Protein AF-A0A969TDF5-F1 (afdb_monomer)

Secondary structure (DSSP, 8-state):
-HHHHHHTTSS---TT--HHHHHHHHHHS--TTHHHHHHHHHHHHHHHHSS----HHHHHHHHHHHHHHHHT-

Radius of gyration: 12.1 Å; Cα contacts (8 Å, |Δi|>4): 50; chains: 1; bounding box: 28×18×31 Å

Sequence (73 aa):
MLKLLDERRIVPTQLSLTDEEYRRSLLKISVAPLNSYELLLSIHQRLCFSQAEADRALFEECEQAYQKIKNQS

Structure (mmCIF, N/CA/C/O backbone):
data_AF-A0A969TDF5-F1
#
_entry.id   AF-A0A969TDF5-F1
#
loop_
_atom_site.group_PDB
_atom_site.id
_atom_site.type_symbol
_atom_site.label_atom_id
_atom_site.label_alt_id
_atom_site.label_comp_id
_atom_site.label_asym_id
_atom_site.label_entity_id
_atom_site.label_seq_id
_atom_site.pdbx_PDB_ins_code
_atom_site.Cartn_x
_atom_site.Cartn_y
_atom_site.Cartn_z
_atom_site.occupancy
_atom_site.B_iso_or_equiv
_atom_site.auth_seq_id
_atom_site.auth_comp_id
_atom_site.auth_asym_id
_atom_site.auth_atom_id
_atom_site.pdbx_PDB_model_num
ATOM 1 N N . MET A 1 1 ? 1.751 9.622 -0.009 1.00 63.41 1 MET A N 1
ATOM 2 C CA . MET A 1 1 ? 1.267 8.494 0.813 1.00 63.41 1 MET A CA 1
ATOM 3 C C . MET A 1 1 ? 1.765 8.571 2.252 1.00 63.41 1 MET A C 1
ATOM 5 O O . MET A 1 1 ? 0.953 8.887 3.105 1.00 63.41 1 MET A O 1
ATOM 9 N N . LEU A 1 2 ? 3.058 8.350 2.536 1.00 62.34 2 LEU A N 1
ATOM 10 C CA . LEU A 1 2 ? 3.600 8.387 3.910 1.00 62.34 2 LEU A CA 1
ATOM 11 C C . LEU A 1 2 ? 3.316 9.720 4.622 1.00 62.34 2 LEU A C 1
ATOM 13 O O . LEU A 1 2 ? 2.897 9.732 5.771 1.00 62.34 2 LEU A O 1
ATOM 17 N N . LYS A 1 3 ? 3.391 10.836 3.887 1.00 61.97 3 LYS A N 1
ATOM 18 C CA . LYS A 1 3 ? 2.969 12.156 4.375 1.00 61.97 3 LYS A CA 1
ATOM 19 C C . LYS A 1 3 ? 1.494 12.212 4.813 1.00 61.97 3 LYS A C 1
ATOM 21 O O . LYS A 1 3 ? 1.196 12.812 5.828 1.00 61.97 3 LYS A O 1
ATOM 26 N N . LEU A 1 4 ? 0.579 11.550 4.098 1.00 65.00 4 LEU A N 1
ATOM 27 C CA . LEU A 1 4 ? -0.850 11.519 4.451 1.00 65.00 4 LEU A CA 1
ATOM 28 C C . LEU A 1 4 ? -1.101 10.674 5.715 1.00 65.00 4 LEU A C 1
ATOM 30 O O . LEU A 1 4 ? -1.997 10.972 6.499 1.00 65.00 4 LEU A O 1
ATOM 34 N N . LEU A 1 5 ? -0.315 9.609 5.907 1.00 65.94 5 LEU A N 1
ATOM 35 C CA . LEU A 1 5 ? -0.338 8.793 7.124 1.00 65.94 5 LEU A CA 1
ATOM 36 C C . LEU A 1 5 ? 0.152 9.584 8.341 1.00 65.94 5 LEU A C 1
ATOM 38 O O . LEU A 1 5 ? -0.476 9.516 9.399 1.00 65.94 5 LEU A O 1
ATOM 42 N N . ASP A 1 6 ? 1.220 10.359 8.162 1.00 66.62 6 ASP A N 1
ATOM 43 C CA . ASP A 1 6 ? 1.769 11.254 9.179 1.00 66.62 6 ASP A CA 1
ATOM 44 C C . ASP A 1 6 ? 0.815 12.397 9.531 1.00 66.62 6 ASP A C 1
ATOM 46 O O . ASP A 1 6 ? 0.487 12.598 10.699 1.00 66.62 6 ASP A O 1
ATOM 50 N N . GLU A 1 7 ? 0.278 13.080 8.516 1.00 69.38 7 GLU A N 1
ATOM 51 C CA . GLU A 1 7 ?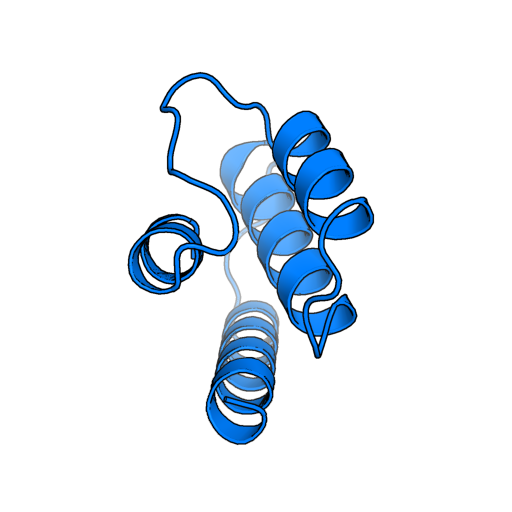 -0.706 14.158 8.670 1.00 69.38 7 GLU A CA 1
ATOM 52 C C . GLU A 1 7 ? -1.957 13.679 9.425 1.00 69.38 7 GLU A C 1
ATOM 54 O O . GLU A 1 7 ? -2.546 14.434 10.200 1.00 69.38 7 GLU A O 1
ATOM 59 N N . ARG A 1 8 ? -2.342 12.406 9.255 1.00 70.00 8 ARG A N 1
ATOM 60 C CA . ARG A 1 8 ? -3.464 11.775 9.970 1.00 70.00 8 ARG A CA 1
ATOM 61 C C . ARG A 1 8 ? -3.081 11.144 11.311 1.00 70.00 8 ARG A C 1
ATOM 63 O O . ARG A 1 8 ? -3.943 10.561 11.961 1.00 70.00 8 ARG A O 1
ATOM 70 N N . ARG A 1 9 ? -1.814 11.250 11.732 1.00 68.00 9 ARG A N 1
ATOM 71 C CA . ARG A 1 9 ? -1.250 10.623 12.944 1.00 68.00 9 ARG A CA 1
ATOM 72 C C . ARG A 1 9 ? -1.496 9.114 13.030 1.00 68.00 9 ARG A C 1
ATOM 74 O O . ARG A 1 9 ? -1.557 8.555 14.121 1.00 68.00 9 ARG A O 1
ATOM 81 N N . ILE A 1 10 ? -1.644 8.463 11.878 1.00 66.31 10 ILE A N 1
ATOM 82 C CA . ILE A 1 10 ? -1.884 7.023 11.787 1.00 66.31 10 ILE A CA 1
ATOM 83 C C . ILE A 1 10 ? -0.583 6.273 12.033 1.00 66.31 10 ILE A C 1
ATOM 85 O O . ILE A 1 10 ? -0.560 5.349 12.825 1.00 66.31 10 ILE A O 1
ATOM 89 N N . VAL A 1 11 ? 0.513 6.687 11.405 1.00 62.94 11 VAL A N 1
ATOM 90 C CA . VAL A 1 11 ? 1.863 6.233 11.748 1.00 62.94 11 VAL A CA 1
ATOM 91 C C . VAL A 1 11 ? 2.740 7.479 11.691 1.00 62.94 11 VAL A C 1
ATOM 93 O O . VAL A 1 11 ? 2.757 8.123 10.640 1.00 62.94 11 VAL A O 1
ATOM 96 N N . PRO A 1 12 ? 3.423 7.871 12.782 1.00 60.16 12 PRO A N 1
ATOM 97 C CA . PRO A 1 12 ? 4.345 8.996 12.722 1.00 60.16 12 PRO A CA 1
ATOM 98 C C . PRO A 1 12 ? 5.439 8.677 11.702 1.00 60.16 12 PRO A C 1
ATOM 100 O O . PRO A 1 12 ? 6.041 7.602 11.756 1.00 60.16 12 PRO A O 1
ATOM 103 N N . THR A 1 13 ? 5.695 9.597 10.770 1.00 55.25 13 THR A N 1
ATOM 104 C CA . THR A 1 13 ? 6.784 9.466 9.797 1.00 55.25 13 THR A CA 1
ATOM 105 C C . THR A 1 13 ? 8.129 9.500 10.498 1.00 55.25 13 THR A C 1
ATOM 107 O O . THR A 1 13 ? 8.795 10.522 10.622 1.00 55.25 13 THR A O 1
ATOM 110 N N . GLN A 1 14 ? 8.568 8.332 10.943 1.00 56.12 14 GLN A N 1
ATOM 111 C CA . GLN A 1 14 ? 9.970 8.085 11.202 1.00 56.12 14 GLN A CA 1
ATOM 112 C C . GLN A 1 14 ? 10.632 7.786 9.861 1.00 56.12 14 GLN A C 1
ATOM 114 O O . GLN A 1 14 ? 10.306 6.801 9.201 1.00 56.12 14 GLN A O 1
ATOM 119 N N . LEU A 1 15 ? 11.571 8.651 9.468 1.00 55.25 15 LEU A N 1
ATOM 120 C CA . LEU A 1 15 ? 12.378 8.538 8.245 1.00 55.25 15 LEU A CA 1
ATOM 121 C C . LEU A 1 15 ? 13.154 7.207 8.136 1.00 55.25 15 LEU A C 1
ATOM 123 O O . LEU A 1 15 ? 13.732 6.932 7.091 1.00 55.25 15 LEU A O 1
ATOM 127 N N . SER A 1 16 ? 13.187 6.397 9.199 1.00 58.47 16 SER A N 1
ATOM 128 C CA . SER A 1 16 ? 13.902 5.124 9.275 1.00 58.47 16 SER A CA 1
ATOM 129 C C . SER A 1 16 ? 13.035 3.878 9.084 1.00 58.47 16 SER A C 1
ATOM 131 O O . SER A 1 16 ? 13.599 2.789 9.058 1.00 58.47 16 SER A O 1
ATOM 133 N N . LEU A 1 17 ? 11.702 3.988 9.013 1.00 65.19 17 LEU A N 1
ATOM 134 C CA . LEU A 1 17 ? 10.859 2.798 8.867 1.00 65.19 17 LEU A CA 1
ATOM 135 C C . LEU A 1 17 ? 10.914 2.286 7.431 1.00 65.19 17 LEU A C 1
ATOM 137 O O . LEU A 1 17 ? 10.579 2.996 6.484 1.00 65.19 17 LEU A O 1
ATOM 141 N N . THR A 1 18 ? 11.283 1.022 7.294 1.00 71.81 18 THR A N 1
ATOM 142 C CA . THR A 1 18 ? 11.096 0.260 6.064 1.00 71.81 18 THR A CA 1
ATOM 143 C C . THR A 1 18 ? 9.606 0.042 5.804 1.00 71.81 18 THR A C 1
ATOM 145 O O . THR A 1 18 ? 8.778 0.046 6.720 1.00 71.81 18 THR A O 1
ATOM 148 N N . ASP A 1 19 ? 9.247 -0.218 4.551 1.00 70.75 19 ASP A N 1
ATOM 149 C CA . ASP A 1 19 ? 7.852 -0.472 4.183 1.00 70.75 19 ASP A CA 1
ATOM 150 C C . ASP A 1 19 ? 7.250 -1.675 4.937 1.00 70.75 19 ASP A C 1
ATOM 152 O O . ASP A 1 19 ? 6.078 -1.667 5.305 1.00 70.75 19 ASP A O 1
ATOM 156 N N . GLU A 1 20 ? 8.052 -2.698 5.251 1.00 72.94 20 GLU A N 1
ATOM 157 C CA . GLU A 1 20 ? 7.632 -3.826 6.097 1.00 72.94 20 GLU A CA 1
ATOM 158 C C . GLU A 1 20 ? 7.247 -3.368 7.514 1.00 72.94 20 GLU A C 1
ATOM 160 O O . GLU A 1 20 ? 6.235 -3.806 8.067 1.00 72.94 20 GLU A O 1
ATOM 165 N N . GLU A 1 21 ? 8.027 -2.466 8.107 1.00 77.62 21 GLU A N 1
ATOM 166 C CA . GLU A 1 21 ? 7.761 -1.928 9.442 1.00 77.62 21 GLU A CA 1
ATOM 167 C C . GLU A 1 21 ? 6.543 -0.998 9.445 1.00 77.62 21 GLU A C 1
ATOM 169 O O . GLU A 1 21 ? 5.752 -1.015 10.395 1.00 77.62 21 GLU A O 1
ATOM 174 N N . TYR A 1 22 ? 6.325 -0.264 8.352 1.00 74.44 22 TYR A N 1
ATOM 175 C CA . TYR A 1 22 ? 5.092 0.486 8.124 1.00 74.44 22 TYR A CA 1
ATOM 176 C C . TYR A 1 22 ? 3.871 -0.432 8.055 1.00 74.44 22 TYR A C 1
ATOM 178 O O . TYR A 1 22 ? 2.883 -0.183 8.748 1.00 74.44 22 TYR A O 1
ATOM 186 N N . ARG A 1 23 ? 3.942 -1.536 7.297 1.00 76.06 23 ARG A N 1
ATOM 187 C CA . ARG A 1 23 ? 2.851 -2.524 7.220 1.00 76.06 23 ARG A CA 1
ATOM 188 C C . ARG A 1 23 ? 2.519 -3.095 8.595 1.00 76.06 23 ARG A C 1
ATOM 190 O O . ARG A 1 23 ? 1.360 -3.124 8.998 1.00 76.06 23 ARG A O 1
ATOM 197 N N . ARG A 1 24 ? 3.541 -3.503 9.353 1.00 81.81 24 ARG A N 1
ATOM 198 C CA . ARG A 1 24 ? 3.365 -4.017 10.722 1.00 81.81 24 ARG A CA 1
ATOM 199 C C . ARG A 1 24 ? 2.762 -2.979 11.661 1.00 81.81 24 ARG A C 1
ATOM 201 O O . ARG A 1 24 ? 2.026 -3.354 12.567 1.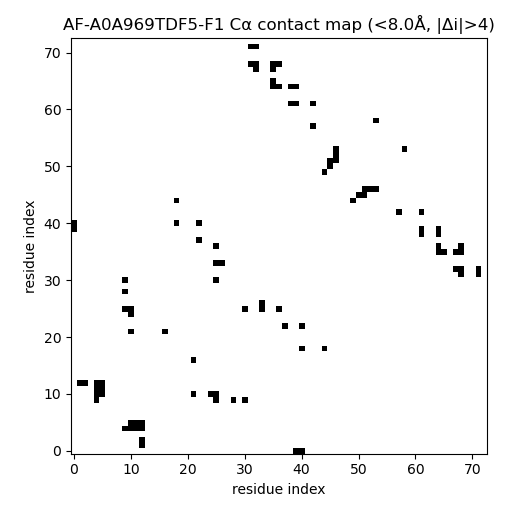00 81.81 24 ARG A O 1
ATOM 208 N N . SER A 1 25 ? 3.072 -1.702 11.464 1.00 79.62 25 SER A N 1
ATOM 209 C CA . SER A 1 25 ? 2.476 -0.612 12.237 1.00 79.62 25 SER A CA 1
ATOM 210 C C . SER A 1 25 ? 1.003 -0.425 11.881 1.00 79.62 25 SER A C 1
ATOM 212 O O . SER A 1 25 ? 0.183 -0.346 12.788 1.00 79.62 25 SER A O 1
ATOM 214 N N . LEU A 1 26 ? 0.638 -0.472 10.595 1.00 77.44 26 LEU A N 1
ATOM 215 C CA . LEU A 1 26 ? -0.764 -0.428 10.160 1.00 77.44 26 LEU A CA 1
ATOM 216 C C . LEU A 1 26 ? -1.593 -1.574 10.755 1.00 77.44 26 LEU A C 1
ATOM 218 O O . LEU A 1 26 ? -2.698 -1.333 11.217 1.00 77.44 26 LEU A O 1
ATOM 222 N N . LEU A 1 27 ? -1.046 -2.793 10.835 1.00 77.56 27 LEU A N 1
ATOM 223 C CA . LEU A 1 27 ? -1.733 -3.939 11.455 1.00 77.56 27 LEU A CA 1
ATOM 224 C C . LEU A 1 27 ? -1.977 -3.774 12.964 1.00 77.56 27 LEU A C 1
ATOM 226 O O . LEU A 1 27 ? -2.862 -4.419 13.522 1.00 77.56 27 LEU A O 1
ATOM 230 N N . LYS A 1 28 ? -1.183 -2.941 13.642 1.00 79.25 28 LYS A N 1
ATOM 231 C CA . LYS A 1 28 ? -1.307 -2.689 15.087 1.00 79.25 28 LYS A CA 1
ATOM 232 C C . LYS A 1 28 ? -2.294 -1.575 15.416 1.00 79.25 28 LYS A C 1
ATOM 234 O O . LYS A 1 28 ? -2.619 -1.384 16.585 1.00 79.25 28 LYS A O 1
ATOM 239 N N . ILE A 1 29 ? -2.740 -0.823 14.415 1.00 73.69 29 ILE A N 1
ATOM 240 C CA . ILE A 1 29 ? -3.561 0.368 14.595 1.00 73.69 29 ILE A CA 1
ATOM 241 C C . ILE A 1 29 ? -4.889 0.087 13.902 1.00 73.69 29 ILE A C 1
ATOM 243 O O . ILE A 1 29 ? -4.919 -0.358 12.761 1.00 73.69 29 ILE A O 1
ATOM 247 N N . SER A 1 30 ? -6.005 0.307 14.597 1.00 74.44 30 SER A N 1
ATOM 248 C CA . SER A 1 30 ? -7.345 0.044 14.059 1.00 74.44 30 SER A CA 1
ATOM 249 C C . SER A 1 30 ? -7.741 1.106 13.024 1.00 74.44 30 SER A C 1
ATOM 251 O O . SER A 1 30 ? -8.636 1.915 13.265 1.00 74.44 30 SER A O 1
ATOM 253 N N . VAL A 1 31 ? -7.049 1.134 11.884 1.00 76.75 31 VAL A N 1
ATOM 254 C CA . VAL A 1 31 ? -7.314 2.056 10.780 1.00 76.75 31 VAL A CA 1
ATOM 255 C C . VAL A 1 31 ? -8.228 1.436 9.738 1.00 76.75 31 VAL A C 1
ATOM 257 O O . VAL A 1 31 ? -8.052 0.290 9.324 1.00 76.75 31 VAL A O 1
ATOM 260 N N . ALA A 1 32 ? -9.199 2.222 9.285 1.00 81.19 32 ALA A N 1
ATOM 261 C CA . ALA A 1 32 ? -10.114 1.848 8.222 1.00 81.19 32 ALA A CA 1
ATOM 262 C C . ALA A 1 32 ? -10.040 2.879 7.079 1.00 81.19 32 ALA A C 1
ATOM 264 O O . ALA A 1 32 ? -9.973 4.079 7.356 1.00 81.19 32 ALA A O 1
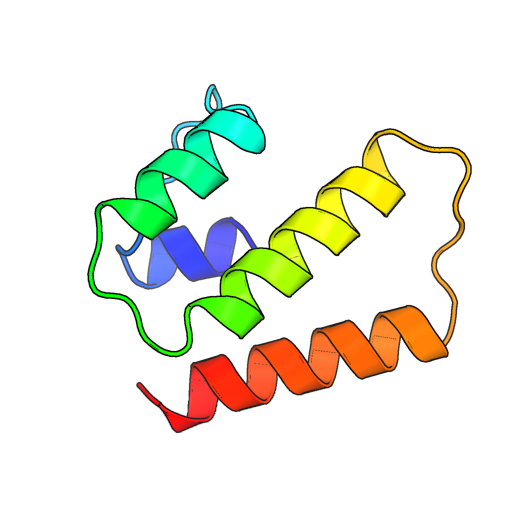ATOM 265 N N . PRO A 1 33 ? -10.010 2.440 5.806 1.00 86.69 33 PRO A N 1
ATOM 266 C CA . PRO A 1 33 ? -9.987 1.051 5.354 1.00 86.69 33 PRO A CA 1
ATOM 267 C C . PRO A 1 33 ? -8.542 0.535 5.209 1.00 86.69 33 PRO A C 1
ATOM 269 O O . PRO A 1 33 ? -7.794 1.004 4.350 1.00 86.69 33 PRO A O 1
ATOM 272 N N . LEU A 1 34 ? -8.153 -0.457 6.025 1.00 85.69 34 LEU A N 1
ATOM 273 C CA . LEU A 1 34 ? -6.792 -1.025 6.066 1.00 85.69 34 LEU A CA 1
ATOM 274 C C . LEU A 1 34 ? -6.264 -1.432 4.679 1.00 85.69 34 LEU A C 1
ATOM 276 O O . LEU A 1 34 ? -5.142 -1.085 4.319 1.00 85.69 34 LEU A O 1
ATOM 280 N N . ASN A 1 35 ? -7.106 -2.075 3.864 1.00 89.25 35 ASN A N 1
ATOM 281 C CA . ASN A 1 35 ? -6.743 -2.545 2.524 1.00 89.25 35 ASN A CA 1
ATOM 282 C C . ASN A 1 35 ? -6.248 -1.430 1.586 1.00 89.25 35 ASN A C 1
ATOM 284 O O . ASN A 1 35 ? -5.423 -1.670 0.711 1.00 89.25 35 ASN A O 1
ATOM 288 N N . SER A 1 36 ? -6.743 -0.205 1.757 1.00 90.75 36 SER A N 1
ATOM 289 C CA . SER A 1 36 ? -6.380 0.922 0.901 1.00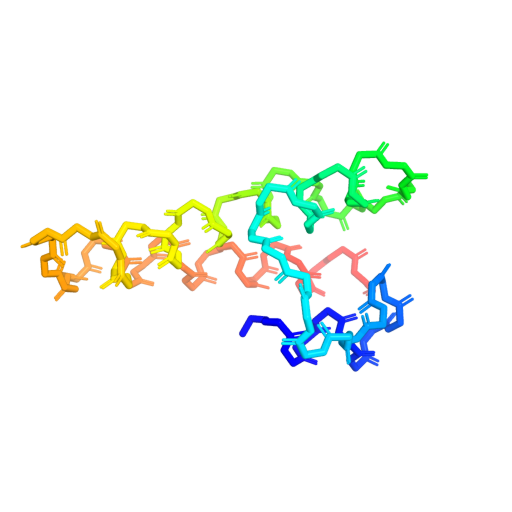 90.75 36 SER A CA 1
ATOM 290 C C . SER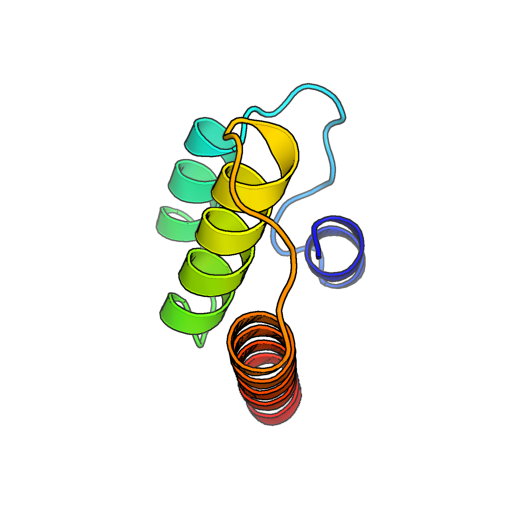 A 1 36 ? -5.002 1.450 1.286 1.00 90.75 36 SER A C 1
ATOM 292 O O . SER A 1 36 ? -4.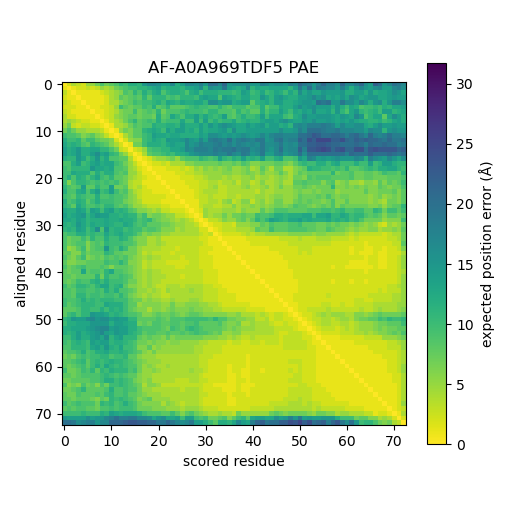232 1.853 0.421 1.00 90.75 36 SER A O 1
ATOM 294 N N . TYR A 1 37 ? -4.653 1.376 2.572 1.00 87.81 37 TYR A N 1
ATOM 295 C CA . TYR A 1 37 ? -3.311 1.690 3.046 1.00 87.81 37 TYR A CA 1
ATOM 296 C C . TYR A 1 37 ? -2.288 0.627 2.626 1.00 87.81 37 TYR A C 1
ATOM 298 O O . TYR A 1 37 ? -1.201 0.982 2.175 1.00 87.81 37 TYR A O 1
ATOM 306 N N . GLU A 1 38 ? -2.643 -0.657 2.709 1.00 88.00 38 GLU A N 1
ATOM 307 C CA . GLU A 1 38 ? -1.791 -1.756 2.235 1.00 88.00 38 GLU A CA 1
ATOM 308 C C . GLU A 1 38 ? -1.549 -1.690 0.724 1.00 88.00 38 GLU A C 1
ATOM 310 O O . GLU A 1 38 ? -0.412 -1.850 0.277 1.00 88.00 38 GLU A O 1
ATOM 315 N N . LEU A 1 39 ? -2.591 -1.388 -0.061 1.00 91.25 39 LEU A N 1
ATOM 316 C CA . LEU A 1 39 ? -2.470 -1.221 -1.508 1.00 91.25 39 LEU A CA 1
ATOM 317 C C . LEU A 1 39 ? -1.481 -0.104 -1.852 1.00 91.25 39 LEU A C 1
ATOM 319 O O . LEU A 1 39 ? -0.537 -0.337 -2.605 1.00 91.25 39 LEU A O 1
ATOM 323 N N . LEU A 1 40 ? -1.640 1.080 -1.256 1.00 90.88 40 LEU A N 1
ATOM 324 C CA . LEU A 1 40 ? -0.738 2.204 -1.516 1.00 90.88 40 LEU A CA 1
ATOM 325 C C . LEU A 1 40 ? 0.718 1.875 -1.148 1.00 90.88 40 LEU A C 1
ATOM 327 O O . LEU A 1 40 ? 1.632 2.243 -1.888 1.00 90.88 40 LEU A O 1
ATOM 331 N N . LEU A 1 41 ? 0.938 1.148 -0.048 1.00 88.56 41 LEU A N 1
ATOM 332 C CA . LEU A 1 41 ? 2.270 0.704 0.362 1.00 88.56 41 LEU A CA 1
ATOM 333 C C . LEU A 1 41 ? 2.874 -0.290 -0.642 1.00 88.56 41 LEU A C 1
ATOM 335 O O . LEU A 1 41 ? 4.037 -0.159 -1.014 1.00 88.56 41 LEU A O 1
ATOM 339 N N . SER A 1 42 ? 2.082 -1.249 -1.125 1.00 88.19 42 SER A N 1
ATOM 340 C CA . SER A 1 42 ? 2.539 -2.214 -2.133 1.00 88.19 42 SER A CA 1
ATOM 341 C C . SER A 1 42 ? 2.908 -1.539 -3.460 1.00 88.19 42 SER A C 1
ATOM 343 O O . SER A 1 42 ? 3.907 -1.896 -4.087 1.00 88.19 42 SER A O 1
ATOM 345 N N . ILE A 1 43 ? 2.153 -0.510 -3.860 1.00 90.12 43 ILE A N 1
ATOM 346 C CA . ILE A 1 4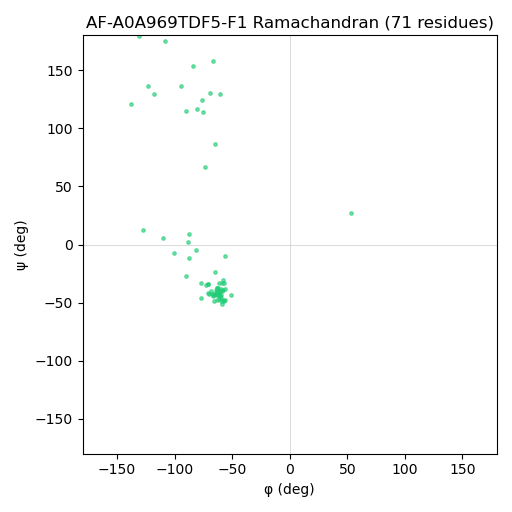3 ? 2.445 0.274 -5.060 1.00 90.12 43 ILE A CA 1
ATOM 347 C C . ILE A 1 43 ? 3.737 1.077 -4.872 1.00 90.12 43 ILE A C 1
ATOM 349 O O . ILE A 1 43 ? 4.576 1.088 -5.772 1.00 90.12 43 ILE A O 1
ATOM 353 N N . HIS A 1 44 ? 3.944 1.690 -3.701 1.00 87.50 44 HIS A N 1
ATOM 354 C CA . HIS A 1 44 ? 5.200 2.375 -3.381 1.00 87.50 44 HIS A CA 1
ATOM 355 C C . HIS A 1 44 ? 6.402 1.431 -3.490 1.00 87.50 44 HIS A C 1
ATOM 357 O O . HIS A 1 44 ? 7.359 1.743 -4.197 1.00 87.50 44 HIS A O 1
ATOM 363 N N . GLN A 1 45 ? 6.312 0.246 -2.878 1.00 86.12 45 GLN A N 1
ATOM 364 C CA . GLN A 1 45 ? 7.362 -0.768 -2.954 1.00 86.12 45 GLN A CA 1
ATOM 365 C C . GLN A 1 45 ? 7.691 -1.145 -4.399 1.00 86.12 45 GLN A C 1
ATOM 367 O O . GLN A 1 45 ? 8.856 -1.182 -4.792 1.00 86.12 45 GLN A O 1
ATOM 372 N N . ARG A 1 46 ? 6.655 -1.405 -5.203 1.00 87.38 46 ARG A N 1
ATOM 373 C CA . ARG A 1 46 ? 6.803 -1.781 -6.609 1.00 87.38 46 ARG A CA 1
ATOM 374 C C . ARG A 1 46 ? 7.477 -0.669 -7.419 1.00 87.38 46 ARG A C 1
ATOM 376 O O . ARG A 1 46 ? 8.378 -0.976 -8.190 1.00 87.38 46 ARG A O 1
ATOM 383 N N . LEU A 1 47 ? 7.107 0.595 -7.227 1.00 87.94 47 LEU A N 1
ATOM 384 C CA . LEU A 1 47 ? 7.717 1.715 -7.957 1.00 87.94 47 LEU A CA 1
ATOM 385 C C . LEU A 1 47 ? 9.150 2.033 -7.502 1.00 87.94 47 LEU A C 1
ATOM 387 O O . LEU A 1 47 ? 9.970 2.440 -8.319 1.00 87.94 47 LEU A O 1
ATOM 391 N N . CYS A 1 48 ? 9.462 1.877 -6.214 1.00 84.94 48 CYS A N 1
ATOM 392 C CA . CYS A 1 48 ? 10.766 2.264 -5.667 1.00 84.94 48 CYS A CA 1
ATOM 393 C C . CYS A 1 48 ? 11.815 1.147 -5.704 1.00 84.94 48 CYS A C 1
ATOM 395 O O . CYS A 1 48 ? 13.007 1.445 -5.756 1.00 84.94 48 CYS A O 1
ATOM 397 N N . PHE A 1 49 ? 11.397 -0.121 -5.672 1.00 85.50 49 PHE A N 1
ATOM 398 C CA . PHE A 1 49 ? 12.303 -1.263 -5.496 1.00 85.50 49 PHE A CA 1
ATOM 399 C C . PHE A 1 49 ? 12.157 -2.349 -6.568 1.00 85.50 49 PHE A C 1
ATOM 401 O O . PHE A 1 49 ? 12.700 -3.443 -6.416 1.00 85.50 49 PHE A O 1
ATOM 408 N N . SER A 1 50 ? 11.451 -2.071 -7.665 1.00 84.81 50 SER A N 1
ATOM 409 C CA . SER A 1 50 ? 11.403 -2.957 -8.833 1.00 84.81 50 SER A CA 1
ATOM 410 C C . SER A 1 50 ? 11.656 -2.185 -10.132 1.00 84.81 50 SER A C 1
ATOM 412 O O . SER A 1 50 ? 11.865 -0.977 -10.113 1.00 84.81 50 SER A O 1
ATOM 414 N N . GLN A 1 51 ? 11.642 -2.886 -11.268 1.00 85.38 51 GLN A N 1
ATOM 415 C CA . GLN A 1 51 ? 11.706 -2.276 -12.605 1.00 85.38 51 GLN A CA 1
ATOM 416 C C . GLN A 1 51 ? 10.319 -1.893 -13.153 1.00 85.38 51 GLN A C 1
ATOM 418 O O . GLN A 1 51 ? 10.184 -1.592 -14.335 1.00 85.38 51 GLN A O 1
ATOM 423 N N . ALA A 1 52 ? 9.268 -1.963 -12.332 1.00 85.19 52 ALA A N 1
ATOM 424 C CA . ALA A 1 52 ? 7.925 -1.613 -12.762 1.00 85.19 52 ALA A CA 1
ATOM 425 C C . ALA A 1 52 ? 7.799 -0.107 -13.022 1.00 85.19 52 ALA A C 1
ATOM 427 O O . ALA A 1 52 ? 8.122 0.713 -12.164 1.00 85.19 52 ALA A O 1
ATOM 428 N N . GLU A 1 53 ? 7.252 0.241 -14.180 1.00 87.94 53 GLU A N 1
ATOM 429 C CA . GLU A 1 53 ? 6.917 1.619 -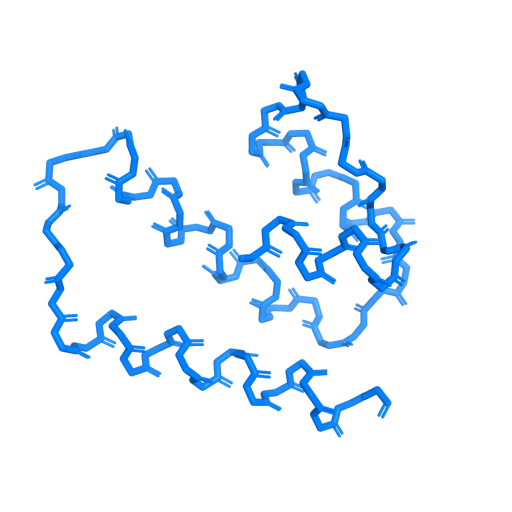14.517 1.00 87.94 53 GLU A CA 1
ATOM 430 C C . GLU A 1 53 ? 5.542 2.007 -13.964 1.00 87.94 53 GLU A C 1
ATOM 432 O O . GLU A 1 53 ? 4.660 1.167 -13.756 1.00 87.94 53 GLU A O 1
ATOM 437 N N . ALA A 1 54 ? 5.363 3.305 -13.723 1.00 89.25 54 ALA A N 1
ATOM 438 C CA . ALA A 1 54 ? 4.057 3.859 -13.416 1.00 89.25 54 ALA A CA 1
ATOM 439 C C . ALA A 1 54 ? 3.234 3.938 -14.707 1.00 89.25 54 ALA A C 1
ATOM 441 O O . ALA A 1 54 ? 3.559 4.710 -15.609 1.00 89.25 54 ALA A O 1
ATOM 442 N N . ASP A 1 55 ? 2.160 3.158 -14.777 1.00 92.25 55 ASP A N 1
ATOM 443 C CA . ASP A 1 55 ? 1.188 3.214 -15.861 1.00 92.25 55 ASP A CA 1
ATOM 444 C C . ASP A 1 55 ? -0.143 3.823 -15.392 1.00 92.25 55 ASP A C 1
ATOM 446 O O . ASP A 1 55 ? -0.353 4.156 -14.219 1.00 92.25 55 ASP A O 1
ATOM 450 N N . ARG A 1 56 ? -1.057 4.000 -16.346 1.00 93.38 56 ARG A N 1
ATOM 451 C CA . ARG A 1 56 ? -2.371 4.586 -16.084 1.00 93.38 56 ARG A CA 1
ATOM 452 C C . ARG A 1 56 ? -3.207 3.744 -15.117 1.00 93.38 56 ARG A C 1
ATOM 454 O O . ARG A 1 56 ? -3.903 4.318 -14.287 1.00 93.38 56 ARG A O 1
ATOM 461 N N . ALA A 1 57 ? -3.134 2.418 -15.207 1.00 92.69 57 ALA A N 1
ATOM 462 C CA . ALA A 1 57 ? -3.914 1.535 -14.345 1.00 92.69 57 ALA A CA 1
ATOM 463 C C . ALA A 1 57 ? -3.453 1.659 -12.886 1.00 92.69 57 ALA A C 1
ATOM 465 O O . ALA A 1 57 ? -4.269 1.832 -11.985 1.00 92.69 57 ALA A O 1
ATOM 466 N N . LEU A 1 58 ? -2.139 1.682 -12.664 1.00 92.19 58 LEU A N 1
ATOM 467 C CA . LEU A 1 58 ? -1.535 1.869 -11.349 1.00 92.19 58 LEU A CA 1
ATOM 468 C C . LEU A 1 58 ? -1.869 3.247 -10.755 1.00 92.19 58 LEU A C 1
ATOM 470 O O . LEU A 1 58 ? -2.115 3.361 -9.550 1.00 92.19 58 LEU A O 1
ATOM 474 N N . PHE A 1 59 ? -1.919 4.292 -11.587 1.00 91.44 59 PHE A N 1
ATOM 475 C CA . PHE A 1 59 ? -2.385 5.615 -11.164 1.00 91.44 59 PHE A CA 1
ATOM 476 C C . PHE A 1 59 ? -3.856 5.592 -10.722 1.00 91.44 59 PHE A C 1
ATOM 478 O O . PHE A 1 59 ? -4.180 6.096 -9.645 1.00 91.44 59 PHE A O 1
ATOM 485 N N . GLU A 1 60 ? -4.737 4.983 -11.516 1.00 95.00 60 GLU A N 1
ATOM 486 C CA . GLU A 1 60 ? -6.167 4.869 -11.206 1.00 95.00 60 GLU A CA 1
ATOM 487 C C . GLU A 1 60 ? -6.402 4.040 -9.927 1.00 95.00 60 GLU A C 1
ATOM 489 O O . GLU A 1 60 ? -7.204 4.429 -9.075 1.00 95.00 60 GLU A O 1
ATOM 494 N N . GLU A 1 61 ? -5.651 2.953 -9.724 1.00 93.31 61 GLU A N 1
ATOM 495 C CA . GLU A 1 61 ? -5.675 2.165 -8.483 1.00 93.31 61 GLU A CA 1
ATOM 496 C C . GLU A 1 61 ? -5.253 2.994 -7.261 1.00 93.31 61 GLU A C 1
ATOM 498 O O . GLU A 1 61 ? -5.917 2.952 -6.217 1.00 93.31 61 GLU A O 1
ATOM 503 N N . CYS A 1 62 ? -4.186 3.792 -7.388 1.00 93.00 62 CYS A N 1
ATOM 504 C CA . CYS A 1 62 ? -3.762 4.714 -6.335 1.00 93.00 62 CYS A CA 1
ATOM 505 C C . CYS A 1 62 ? -4.863 5.718 -5.996 1.00 93.00 62 CYS A C 1
ATOM 507 O O . CYS A 1 62 ? -5.175 5.925 -4.820 1.00 93.00 62 CYS A O 1
ATOM 509 N N . GLU A 1 63 ? -5.449 6.354 -7.010 1.00 93.62 63 GLU A N 1
ATOM 510 C CA . GLU A 1 63 ? -6.485 7.366 -6.823 1.00 93.62 63 GLU A CA 1
ATOM 511 C C . GLU A 1 63 ? -7.702 6.782 -6.096 1.00 93.62 63 GLU A C 1
ATOM 513 O O . GLU A 1 63 ? -8.169 7.353 -5.106 1.00 93.62 63 GLU A O 1
ATOM 518 N N . GLN A 1 64 ? -8.167 5.602 -6.507 1.00 94.56 64 GLN A N 1
ATOM 519 C CA . GLN A 1 64 ? -9.283 4.919 -5.855 1.00 94.56 64 GLN A CA 1
ATOM 520 C C . GLN A 1 64 ? -8.992 4.599 -4.382 1.00 94.56 64 GLN A C 1
ATOM 522 O O . GLN A 1 64 ? -9.872 4.762 -3.531 1.00 94.56 64 GLN A O 1
ATOM 527 N N . ALA A 1 65 ? -7.768 4.172 -4.056 1.00 92.56 65 ALA A N 1
ATOM 528 C CA . ALA A 1 65 ? -7.361 3.921 -2.675 1.00 92.56 65 ALA A CA 1
ATOM 529 C C . ALA A 1 65 ? -7.389 5.206 -1.831 1.00 92.56 65 ALA A C 1
ATOM 531 O O . ALA A 1 65 ? -7.929 5.207 -0.721 1.00 92.56 65 ALA A O 1
ATOM 532 N N . TYR A 1 66 ? -6.894 6.325 -2.373 1.00 89.94 66 TYR A N 1
ATOM 533 C CA . TYR A 1 66 ? -6.982 7.625 -1.702 1.00 89.94 66 TYR A CA 1
ATOM 534 C C . TYR A 1 66 ? -8.430 8.065 -1.472 1.00 89.94 66 TYR A C 1
ATOM 536 O O . TYR A 1 66 ? -8.744 8.560 -0.388 1.00 89.94 66 TYR A O 1
ATOM 544 N N . GLN A 1 67 ? -9.326 7.860 -2.440 1.00 91.12 67 GLN A N 1
ATOM 545 C CA . GLN A 1 67 ? -10.740 8.208 -2.270 1.00 91.12 67 GLN A CA 1
ATOM 546 C C . GLN A 1 67 ? -11.406 7.377 -1.168 1.00 91.12 67 GLN A C 1
ATOM 548 O O . GLN A 1 67 ? -12.123 7.929 -0.335 1.00 91.12 67 GLN A O 1
ATOM 553 N N . LYS A 1 68 ? -11.128 6.069 -1.092 1.00 91.12 68 LYS A N 1
ATOM 554 C CA . LYS A 1 68 ? -11.636 5.204 -0.009 1.00 91.12 68 LYS A CA 1
ATOM 555 C C . LYS A 1 68 ? -11.165 5.676 1.366 1.00 91.12 68 LYS A C 1
ATOM 557 O O . LYS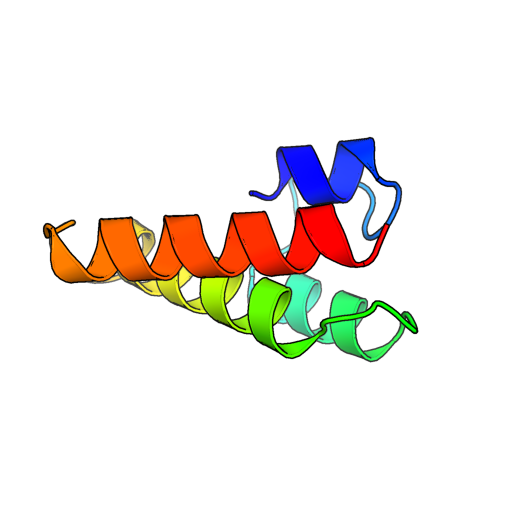 A 1 68 ? -11.963 5.754 2.293 1.00 91.12 68 LYS A O 1
ATOM 562 N N . ILE A 1 69 ? -9.892 6.048 1.473 1.00 88.19 69 ILE A N 1
ATOM 563 C CA . ILE A 1 69 ? -9.297 6.605 2.693 1.00 88.19 69 ILE A CA 1
ATOM 564 C C . ILE A 1 69 ? -9.931 7.953 3.070 1.00 88.19 69 ILE A C 1
ATOM 566 O O . ILE A 1 69 ? -10.154 8.233 4.248 1.00 88.19 69 ILE A O 1
ATOM 570 N N . LYS A 1 70 ? -10.232 8.805 2.085 1.00 85.75 70 LYS A N 1
ATOM 571 C CA . LYS A 1 70 ? -10.883 10.101 2.310 1.00 85.75 70 LYS A CA 1
ATOM 572 C C . LYS A 1 70 ? -12.329 9.948 2.779 1.00 85.75 70 LYS A C 1
ATOM 574 O O . LYS A 1 70 ? -12.738 10.677 3.670 1.00 85.75 70 LYS A O 1
ATOM 579 N N . ASN A 1 71 ? -13.066 9.000 2.211 1.00 83.38 71 ASN A N 1
ATOM 580 C CA . ASN A 1 71 ? -14.497 8.827 2.459 1.00 83.38 71 ASN A CA 1
ATOM 581 C C . ASN A 1 71 ? -14.828 8.054 3.751 1.00 83.38 71 ASN A C 1
ATOM 583 O O . ASN A 1 71 ? -16.003 7.914 4.075 1.00 83.38 71 ASN A O 1
ATOM 587 N N . GLN A 1 72 ? -13.829 7.534 4.474 1.00 69.25 72 GLN A N 1
ATOM 588 C CA . GLN A 1 72 ? -14.002 6.856 5.771 1.00 69.25 72 GLN A CA 1
ATOM 589 C C . GLN A 1 72 ? -13.448 7.648 6.969 1.00 69.25 72 GLN A C 1
ATOM 591 O O . GLN A 1 72 ? -13.403 7.114 8.075 1.00 69.25 72 GLN A O 1
ATOM 596 N N . SER A 1 73 ? -12.989 8.886 6.761 1.00 55.00 73 SER A N 1
ATOM 597 C CA . SER A 1 73 ? -12.440 9.763 7.812 1.00 55.00 73 SER A CA 1
ATOM 598 C C . SER A 1 73 ? -13.371 10.899 8.180 1.00 55.00 73 SER A C 1
ATOM 600 O O . SER A 1 73 ? -14.089 11.373 7.274 1.00 55.00 73 SER A O 1
#

pLDDT: mean 79.79, std 11.73, range [55.0, 95.0]

Mean predicted aligned error: 7.13 Å

Solvent-accessible surface area (backbone atoms only — not comparable to full-atom values): 4406 Å² total; per-residue (Å²): 106,68,65,59,34,30,76,65,64,72,48,75,75,54,94,81,63,51,73,68,56,49,52,58,48,52,77,74,42,99,58,65,53,50,69,36,58,52,50,51,51,53,50,49,49,40,57,76,73,49,92,54,76,92,47,71,67,60,49,52,53,47,50,53,28,51,50,52,45,58,75,62,107

Foldseek 3Di:
DLVVCCVVVQDNDDVPDDLVNVLVSLVVGPDPPSVLVVLLSVLVCCPPPHPDDDDPVSVVSNVVSVVRNVVVD